Protein AF-A0A368FQ08-F1 (afdb_monomer_lite)

Foldseek 3Di:
DCVPPVVVVVVVVVVLCVVVVDQQLVSCCVVPVVCSVVSVVVVVVVVVVVVVVVLVVLVVVVQVVQVVDPDRQLQDQPDQQHAPLEDHFDDDPVDPDRDDDPDPDPQHDYSNRSCVQCVNQVQDDRPDNGPDRPDDPVDSDDDDVVSVPD

Radius of gyration: 23.98 Å; chains: 1; bounding box: 59×34×60 Å

Sequence (150 aa):
MVLLAGIPLFYMELSLGQYYRKGAITTWGRVCPLFKGIGYCVIMIAFYTDFFYNVVIAWGLHYLYASFTINLPWASCNNSYNSPACYEPHWSDGSSTCRPPTVDDSSRISAAEEYFYKGFLGLHAPGDTTSHVIRGLDDLGGMNWHIAVS

pLDDT: mean 80.68, std 10.74, range [48.06, 96.06]

Structure (mmCIF, N/CA/C/O backbone):
data_AF-A0A368FQ08-F1
#
_entry.id   AF-A0A368FQ08-F1
#
loop_
_atom_site.group_PDB
_atom_site.id
_atom_site.type_symbol
_atom_site.label_atom_id
_atom_site.label_alt_id
_atom_site.label_comp_id
_atom_site.label_asym_id
_atom_site.label_entity_id
_atom_site.label_seq_id
_atom_site.pdbx_PDB_ins_code
_atom_site.Cartn_x
_atom_site.Cartn_y
_atom_site.Cartn_z
_atom_site.occupancy
_atom_site.B_iso_or_equiv
_atom_site.auth_seq_id
_atom_site.auth_comp_id
_atom_site.auth_asym_id
_atom_site.auth_atom_id
_atom_site.pdbx_PDB_model_num
ATOM 1 N N . MET A 1 1 ? -2.405 17.602 19.262 1.00 85.19 1 MET A N 1
ATOM 2 C CA . MET A 1 1 ? -3.496 16.602 19.160 1.00 85.19 1 MET A CA 1
ATOM 3 C C . MET A 1 1 ? -3.129 15.252 19.761 1.00 85.19 1 MET A C 1
ATOM 5 O O . MET A 1 1 ? -3.943 14.710 20.492 1.00 85.19 1 MET A O 1
ATOM 9 N N . VAL A 1 2 ? -1.911 14.735 19.551 1.00 94.38 2 VAL A N 1
ATOM 10 C CA . VAL A 1 2 ? -1.478 13.451 20.145 1.00 94.38 2 VAL A CA 1
ATOM 11 C C . VAL A 1 2 ? -1.608 13.431 21.674 1.00 94.38 2 VAL A C 1
ATOM 13 O O . VAL A 1 2 ? -2.272 12.552 22.203 1.00 94.38 2 VAL A O 1
ATOM 16 N N . LEU A 1 3 ? -1.062 14.429 22.380 1.00 95.12 3 LEU A N 1
ATOM 17 C CA . LEU A 1 3 ? -1.109 14.460 23.851 1.00 95.12 3 LEU A CA 1
ATOM 18 C C . LEU A 1 3 ? -2.527 14.640 24.419 1.00 95.12 3 LEU A C 1
ATOM 20 O O . LEU A 1 3 ? -2.850 14.067 25.449 1.00 95.12 3 LEU A O 1
ATOM 24 N N . LEU A 1 4 ? -3.363 15.438 23.750 1.00 92.88 4 LEU A N 1
ATOM 25 C CA . LEU A 1 4 ? -4.683 15.834 24.257 1.00 92.88 4 LEU A CA 1
ATOM 26 C C . LEU A 1 4 ? -5.811 14.871 23.859 1.00 92.88 4 LEU A C 1
ATOM 28 O O . LEU A 1 4 ? -6.815 14.811 24.555 1.00 92.88 4 LEU A O 1
ATOM 32 N N . ALA A 1 5 ? -5.663 14.135 22.755 1.00 94.06 5 ALA A N 1
ATOM 33 C CA . ALA A 1 5 ? -6.699 13.238 22.237 1.00 94.06 5 ALA A CA 1
ATOM 34 C C . ALA A 1 5 ? -6.172 11.821 21.979 1.00 94.06 5 ALA A C 1
ATOM 36 O O . ALA A 1 5 ? -6.790 10.857 22.413 1.00 94.06 5 ALA A O 1
ATOM 37 N N . GLY A 1 6 ? -5.008 11.683 21.338 1.00 95.38 6 GLY A N 1
ATOM 38 C CA . GLY A 1 6 ? -4.441 10.372 21.002 1.00 95.38 6 GLY A CA 1
ATOM 39 C C . GLY A 1 6 ? -4.109 9.523 22.232 1.00 95.38 6 GLY A C 1
ATOM 40 O O . GLY A 1 6 ? -4.584 8.397 22.346 1.00 95.38 6 GLY A O 1
ATOM 41 N N . ILE A 1 7 ? -3.341 10.077 23.177 1.00 96.06 7 ILE A N 1
ATOM 42 C CA . ILE A 1 7 ? -2.938 9.364 24.400 1.00 96.06 7 ILE A CA 1
ATOM 43 C C . ILE A 1 7 ? -4.156 8.992 25.262 1.00 96.06 7 ILE A C 1
ATOM 45 O O . ILE A 1 7 ? -4.267 7.818 25.621 1.00 96.06 7 ILE A O 1
ATOM 49 N N . PRO A 1 8 ? -5.096 9.913 25.571 1.00 95.44 8 PRO A N 1
ATOM 50 C CA . PRO A 1 8 ? -6.282 9.559 26.347 1.00 95.44 8 PRO A CA 1
ATOM 51 C C . PRO A 1 8 ? -7.160 8.491 25.684 1.00 95.44 8 PRO A C 1
ATOM 53 O O . PRO A 1 8 ? -7.616 7.582 26.374 1.00 95.44 8 PRO A O 1
ATOM 56 N N . LEU A 1 9 ? -7.376 8.557 24.362 1.00 91.94 9 LEU A N 1
ATOM 57 C CA . LEU A 1 9 ? -8.192 7.573 23.638 1.00 91.94 9 LEU A CA 1
ATOM 58 C C . LEU A 1 9 ? -7.547 6.185 23.634 1.00 91.94 9 LEU A C 1
ATOM 60 O O . LEU A 1 9 ? -8.216 5.201 23.943 1.00 91.94 9 LEU A O 1
ATOM 64 N N . PHE A 1 10 ? -6.243 6.112 23.361 1.00 93.44 10 PHE A N 1
ATOM 65 C CA . PHE A 1 10 ? -5.505 4.851 23.401 1.00 93.44 10 PHE A CA 1
ATOM 66 C C . PHE A 1 10 ? -5.502 4.243 24.811 1.00 93.44 10 PHE A C 1
ATOM 68 O O . PHE A 1 10 ? -5.725 3.045 24.984 1.00 93.44 10 PHE A O 1
ATOM 75 N N . TYR A 1 11 ? -5.327 5.073 25.844 1.00 94.50 11 TYR A N 1
ATOM 76 C CA . TYR A 1 11 ? -5.393 4.623 27.234 1.00 94.50 11 TYR A CA 1
ATOM 77 C C . TYR A 1 11 ? -6.792 4.121 27.630 1.00 94.50 11 TYR A C 1
ATOM 79 O O . TYR A 1 11 ? -6.919 3.092 28.301 1.00 94.50 11 TYR A O 1
ATOM 87 N N . MET A 1 12 ? -7.854 4.807 27.197 1.00 91.75 12 MET A N 1
ATOM 88 C CA . MET A 1 12 ? -9.236 4.367 27.413 1.00 91.75 12 MET A CA 1
ATOM 89 C C . MET A 1 12 ? -9.483 2.990 26.779 1.00 91.75 12 MET A C 1
ATOM 91 O O . MET A 1 12 ? -10.049 2.110 27.423 1.00 91.75 12 MET A O 1
ATOM 95 N N . GLU A 1 13 ? -9.028 2.771 25.547 1.00 89.69 13 GLU A N 1
ATOM 96 C CA . GLU A 1 13 ? -9.200 1.490 24.857 1.00 89.69 13 GLU A CA 1
ATOM 97 C C . GLU A 1 13 ? -8.439 0.351 25.552 1.00 89.69 13 GLU A C 1
ATOM 99 O O . GLU A 1 13 ? -9.017 -0.707 25.824 1.00 89.69 13 GLU A O 1
ATOM 104 N N . LEU A 1 14 ? -7.175 0.583 25.922 1.00 91.56 14 LEU A N 1
ATOM 105 C CA . LEU A 1 14 ? -6.366 -0.403 26.639 1.00 91.56 14 LEU A CA 1
ATOM 106 C C . LEU A 1 14 ? -6.956 -0.758 28.010 1.00 91.56 14 LEU A C 1
ATOM 108 O O . LEU A 1 14 ? -7.056 -1.940 28.348 1.00 91.56 14 LEU A O 1
ATOM 112 N N . SER A 1 15 ? -7.368 0.243 28.794 1.00 92.19 15 SER A N 1
ATOM 113 C CA . SER A 1 15 ? -7.956 0.018 30.122 1.00 92.19 15 SER A CA 1
ATOM 114 C C . SER A 1 15 ? -9.279 -0.755 30.042 1.00 92.19 15 SER A C 1
ATOM 116 O O . SER A 1 15 ? -9.480 -1.705 30.805 1.00 92.19 15 SER A O 1
ATOM 118 N N . LEU A 1 16 ? -10.147 -0.438 29.072 1.00 88.56 16 LEU A N 1
ATOM 119 C CA . LEU A 1 16 ? -11.375 -1.197 28.804 1.00 88.56 16 LEU A CA 1
ATOM 120 C C . LEU A 1 16 ? -11.078 -2.637 28.360 1.00 88.56 16 LEU A C 1
ATOM 122 O O . LEU A 1 16 ? -11.726 -3.573 28.843 1.00 88.56 16 LEU A O 1
ATOM 126 N N . GLY A 1 17 ? -10.088 -2.833 27.486 1.00 88.50 17 GLY A N 1
ATOM 127 C CA . GLY A 1 17 ? -9.648 -4.156 27.042 1.00 88.50 17 GLY A CA 1
ATOM 128 C C . GLY A 1 17 ? -9.150 -5.026 28.200 1.00 88.50 17 GLY A C 1
ATOM 129 O O . GLY A 1 17 ? -9.564 -6.182 28.333 1.00 88.50 17 GLY A O 1
ATOM 130 N N . GLN A 1 18 ? -8.326 -4.461 29.086 1.00 90.19 18 GLN A N 1
ATOM 131 C CA . GLN A 1 18 ? -7.792 -5.162 30.258 1.00 90.19 18 GLN A CA 1
ATOM 132 C C . GLN A 1 18 ? -8.857 -5.477 31.318 1.00 90.19 18 GLN A C 1
ATOM 134 O O . GLN A 1 18 ? -8.807 -6.555 31.920 1.00 90.19 18 GLN A O 1
ATOM 139 N N . TYR A 1 19 ? -9.820 -4.574 31.538 1.00 88.88 19 TYR A N 1
ATOM 140 C CA . TYR A 1 19 ? -10.891 -4.759 32.522 1.00 88.88 19 TYR A CA 1
ATOM 141 C C . TYR A 1 19 ? -11.916 -5.805 32.070 1.00 88.88 19 TYR A C 1
ATOM 143 O O . TYR A 1 19 ? -12.220 -6.745 32.806 1.00 88.88 19 TYR A O 1
ATOM 151 N N . TYR A 1 20 ? -12.433 -5.681 30.843 1.00 86.25 20 TYR A N 1
ATOM 152 C CA . TYR A 1 20 ? -13.491 -6.569 30.359 1.00 86.25 20 TYR A CA 1
ATOM 153 C C . TYR A 1 20 ? -12.964 -7.897 29.807 1.00 86.25 20 TYR A C 1
ATOM 155 O O . TYR A 1 20 ? -13.714 -8.874 29.848 1.00 86.25 20 TYR A O 1
ATOM 163 N N . ARG A 1 21 ? -11.708 -7.965 29.326 1.00 85.69 21 ARG A N 1
ATOM 164 C CA . ARG A 1 21 ? -11.058 -9.167 28.744 1.00 85.69 21 ARG A CA 1
ATOM 165 C C . ARG A 1 21 ? -11.918 -9.877 27.694 1.00 85.69 21 ARG A C 1
ATOM 167 O O . ARG A 1 21 ? -12.001 -11.106 27.634 1.00 85.69 21 ARG A O 1
ATOM 174 N N . LYS A 1 22 ? -12.640 -9.087 26.909 1.00 82.38 22 LYS A N 1
ATOM 175 C CA . LYS A 1 22 ? -13.628 -9.532 25.929 1.00 82.38 22 LYS A CA 1
ATOM 176 C C . LYS A 1 22 ? -13.452 -8.725 24.643 1.00 82.38 22 LYS A C 1
ATOM 178 O O . LYS A 1 22 ? -12.894 -7.631 24.665 1.00 82.38 22 LYS A O 1
ATOM 183 N N . GLY A 1 23 ? -13.921 -9.276 23.524 1.00 79.94 23 GLY A N 1
ATOM 184 C CA . GLY A 1 23 ? -13.862 -8.603 22.225 1.00 79.94 23 GLY A CA 1
ATOM 185 C C . GLY A 1 23 ? -14.751 -7.357 22.174 1.00 79.94 23 GLY A C 1
ATOM 186 O O . GLY A 1 23 ? -15.678 -7.216 22.979 1.00 79.94 23 GLY A O 1
ATOM 187 N N . ALA A 1 24 ? -14.503 -6.478 21.198 1.00 75.75 24 ALA A N 1
ATOM 188 C CA . ALA A 1 24 ? -15.151 -5.169 21.084 1.00 75.75 24 ALA A CA 1
ATOM 189 C C . ALA A 1 24 ? -16.690 -5.231 21.184 1.00 75.75 24 ALA A C 1
ATOM 191 O O . ALA A 1 24 ? -17.273 -4.497 21.979 1.00 75.75 24 ALA A O 1
ATOM 192 N N . ILE A 1 25 ? -17.359 -6.159 20.479 1.00 79.56 25 ILE A N 1
ATOM 193 C CA . ILE A 1 25 ? -18.832 -6.304 20.536 1.00 79.56 25 ILE A CA 1
ATOM 194 C C . ILE A 1 25 ? -19.321 -6.569 21.968 1.00 79.56 25 ILE A C 1
ATOM 196 O O . ILE A 1 25 ? -20.267 -5.947 22.454 1.00 79.56 25 ILE A O 1
ATOM 200 N N . THR A 1 26 ? -18.691 -7.524 22.646 1.00 79.81 26 THR A N 1
ATOM 201 C CA . THR A 1 26 ? -19.087 -7.967 23.987 1.00 79.81 26 THR A CA 1
ATOM 202 C C . THR A 1 26 ? -18.747 -6.951 25.074 1.00 79.81 26 THR A C 1
ATOM 204 O O . THR A 1 26 ? -19.468 -6.867 26.066 1.00 79.81 26 THR A O 1
ATOM 207 N N . THR A 1 27 ? -17.688 -6.162 24.879 1.00 81.25 27 THR A N 1
ATOM 208 C CA . THR A 1 27 ? -17.284 -5.087 25.791 1.00 81.25 27 THR A CA 1
ATOM 209 C C . THR A 1 27 ? -18.276 -3.928 25.731 1.00 81.25 27 THR A C 1
ATOM 211 O O . THR A 1 27 ? -18.832 -3.552 26.762 1.00 81.25 27 THR A O 1
ATOM 214 N N . TRP A 1 28 ? -18.616 -3.443 24.530 1.00 80.12 28 TRP A N 1
ATOM 215 C CA . TRP A 1 28 ? -19.622 -2.386 24.362 1.00 80.12 28 TRP A CA 1
ATOM 216 C C . TRP A 1 28 ? -21.009 -2.814 24.845 1.00 80.12 28 TRP A C 1
ATOM 218 O O . TRP A 1 28 ? -21.689 -2.032 25.502 1.00 80.12 28 TRP A O 1
ATOM 228 N N . GLY A 1 29 ? -21.395 -4.076 24.624 1.00 78.31 29 GLY A N 1
ATOM 229 C CA . GLY A 1 29 ? -22.653 -4.620 25.140 1.00 78.31 29 GLY A CA 1
ATOM 230 C C . GLY A 1 29 ? -22.760 -4.659 26.673 1.00 78.31 29 GLY A C 1
ATOM 231 O O . GLY A 1 29 ? -23.875 -4.607 27.185 1.00 78.31 29 GLY A O 1
ATOM 232 N N . ARG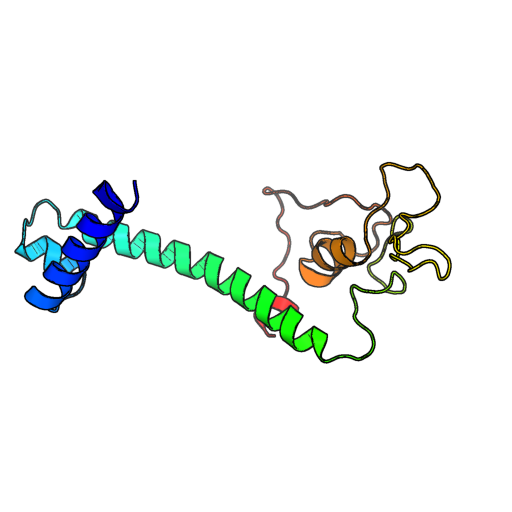 A 1 30 ? -21.634 -4.733 27.404 1.00 78.50 30 ARG A N 1
ATOM 233 C CA . ARG A 1 30 ? -21.605 -4.673 28.880 1.00 78.50 30 ARG A CA 1
ATOM 234 C C . ARG A 1 30 ? -21.528 -3.257 29.437 1.00 78.50 30 ARG A C 1
ATOM 236 O O . ARG A 1 30 ? -22.043 -3.033 30.524 1.00 78.50 30 ARG A O 1
ATOM 243 N N . VAL A 1 31 ? -20.887 -2.335 28.720 1.00 80.75 31 VAL A N 1
ATOM 244 C CA . VAL A 1 31 ? -20.816 -0.922 29.117 1.00 80.75 31 VAL A CA 1
ATOM 245 C C . VAL A 1 31 ? -22.177 -0.260 28.904 1.00 80.75 31 VAL A C 1
ATOM 247 O O . VAL A 1 31 ? -22.782 0.219 29.855 1.00 80.75 31 VAL A O 1
ATOM 250 N N . CYS A 1 32 ? -22.684 -0.291 27.667 1.00 80.06 32 CYS A N 1
ATOM 251 C CA . CYS A 1 32 ? -23.972 0.280 27.285 1.00 80.06 32 CYS A CA 1
ATOM 252 C C . CYS A 1 32 ? -24.566 -0.527 26.116 1.00 80.06 32 CYS A C 1
ATOM 254 O O . CYS A 1 32 ? -24.053 -0.432 24.997 1.00 80.06 32 CYS A O 1
ATOM 256 N N . PRO A 1 33 ? -25.683 -1.255 26.299 1.00 77.94 33 PRO A N 1
ATOM 257 C CA . PRO A 1 33 ? -26.259 -2.097 25.246 1.00 77.94 33 PRO A CA 1
ATOM 258 C C . PRO A 1 33 ? -26.670 -1.313 23.986 1.00 77.94 33 PRO A C 1
ATOM 260 O O . PRO A 1 33 ? -26.677 -1.882 22.897 1.00 77.94 33 PRO A O 1
ATOM 263 N N . LEU A 1 34 ? -26.931 -0.004 24.108 1.00 78.62 34 LEU A N 1
ATOM 264 C CA . LEU A 1 34 ? -27.218 0.894 22.984 1.00 78.62 34 LEU A CA 1
ATOM 265 C C . LEU A 1 34 ? -26.026 1.041 22.015 1.00 78.62 34 LEU A C 1
ATOM 267 O O . LEU A 1 34 ? -26.222 1.152 20.809 1.00 78.62 34 LEU A O 1
ATOM 271 N N . PHE A 1 35 ? -24.786 0.975 22.514 1.00 80.50 35 PHE A N 1
ATOM 272 C CA . PHE A 1 35 ? -23.565 1.126 21.710 1.00 80.50 35 PHE A CA 1
ATOM 273 C C . PHE A 1 35 ? -23.033 -0.191 21.141 1.00 80.50 35 PHE A C 1
ATOM 275 O O . PHE A 1 35 ? -21.951 -0.230 20.555 1.00 80.50 35 PHE A O 1
ATOM 282 N N . LYS A 1 36 ? -23.806 -1.279 21.234 1.00 79.31 36 LYS A N 1
ATOM 283 C CA . LYS A 1 36 ? -23.434 -2.575 20.653 1.00 79.31 36 LYS A CA 1
ATOM 284 C C . LYS A 1 36 ? -23.150 -2.488 19.143 1.00 79.31 36 LYS A C 1
ATOM 286 O O . LYS A 1 36 ? -22.294 -3.219 18.652 1.00 79.31 36 LYS A O 1
ATOM 291 N N . GLY A 1 37 ? -23.803 -1.561 18.432 1.00 86.12 37 GLY A N 1
ATOM 292 C CA . GLY A 1 37 ? -23.553 -1.278 17.012 1.00 86.12 37 GLY A CA 1
ATOM 293 C C . GLY A 1 37 ? -22.116 -0.840 16.702 1.00 86.12 37 GLY A C 1
ATOM 294 O O . GLY A 1 37 ? -21.572 -1.247 15.681 1.00 86.12 37 GLY A O 1
ATOM 295 N N . ILE A 1 38 ? -21.456 -0.115 17.615 1.00 88.00 38 ILE A N 1
ATOM 296 C CA . ILE A 1 38 ? -20.067 0.345 17.435 1.00 88.00 38 ILE A CA 1
ATOM 297 C C . ILE A 1 38 ? -19.123 -0.852 17.283 1.00 88.00 38 ILE A C 1
ATOM 299 O O . ILE A 1 38 ? -18.259 -0.852 16.411 1.00 88.00 38 ILE A O 1
ATOM 303 N N . GLY A 1 39 ? -19.330 -1.910 18.072 1.00 85.50 39 GLY A N 1
ATOM 304 C CA . GLY A 1 39 ? -18.524 -3.127 17.978 1.00 85.50 39 GLY A CA 1
ATOM 305 C C . GLY A 1 39 ? -18.621 -3.819 16.615 1.00 85.50 39 GLY A C 1
ATOM 306 O O . GLY A 1 39 ? -17.619 -4.338 16.131 1.00 85.50 39 GLY A O 1
ATOM 307 N N . TYR A 1 40 ? -19.794 -3.794 15.973 1.00 88.69 40 TYR A N 1
ATOM 308 C CA . TYR A 1 40 ? -19.961 -4.327 14.617 1.00 88.69 40 TYR A CA 1
ATOM 309 C C . TYR A 1 40 ? -19.286 -3.439 13.571 1.00 88.69 40 TYR A C 1
ATOM 311 O O . TYR A 1 40 ? -18.608 -3.960 12.689 1.00 88.69 40 TYR A O 1
ATOM 319 N N . CYS A 1 41 ? -19.406 -2.113 13.693 1.00 91.00 41 CYS A N 1
ATOM 320 C CA . CYS A 1 41 ? -18.719 -1.178 12.800 1.00 91.00 41 CYS A CA 1
ATOM 321 C C . CYS A 1 41 ? -17.197 -1.360 12.850 1.00 91.00 41 CYS A C 1
ATOM 323 O O . CYS A 1 41 ? -16.562 -1.399 11.803 1.00 91.00 41 CYS A O 1
ATOM 325 N N . VAL A 1 42 ? -16.617 -1.537 14.043 1.00 90.12 42 VAL A N 1
ATOM 326 C CA . VAL A 1 42 ? -15.172 -1.783 14.206 1.00 90.12 42 VAL A CA 1
ATOM 327 C C . VAL A 1 42 ? -14.737 -3.055 13.477 1.00 90.12 42 VAL A C 1
ATOM 329 O O . VAL A 1 42 ? -13.711 -3.045 12.806 1.00 90.12 42 VAL A O 1
ATOM 332 N N . ILE A 1 43 ? -15.525 -4.132 13.549 1.00 90.62 43 ILE A N 1
ATOM 333 C CA . ILE A 1 43 ? -15.212 -5.383 12.839 1.00 90.62 43 ILE A CA 1
ATOM 334 C C . ILE A 1 43 ? -15.334 -5.210 11.326 1.00 90.62 43 ILE A C 1
ATOM 336 O O . ILE A 1 43 ? -14.469 -5.684 10.599 1.00 90.62 43 ILE A O 1
ATOM 340 N N . MET A 1 44 ? -16.367 -4.512 10.849 1.00 93.88 44 MET A N 1
ATOM 341 C CA . MET A 1 44 ? -16.521 -4.220 9.421 1.00 93.88 44 MET A CA 1
ATOM 342 C C . MET A 1 44 ? -15.349 -3.390 8.891 1.00 93.88 44 MET A C 1
ATOM 344 O O . MET A 1 44 ? -14.805 -3.706 7.838 1.00 93.88 44 MET A O 1
ATOM 348 N N . ILE A 1 45 ? -14.929 -2.357 9.627 1.00 94.81 45 ILE A N 1
ATOM 349 C CA . ILE A 1 45 ? -13.769 -1.538 9.257 1.00 94.81 45 ILE A CA 1
ATOM 350 C C . ILE A 1 45 ? -12.504 -2.397 9.252 1.00 94.81 45 ILE A C 1
ATOM 352 O O . ILE A 1 45 ? -11.783 -2.371 8.264 1.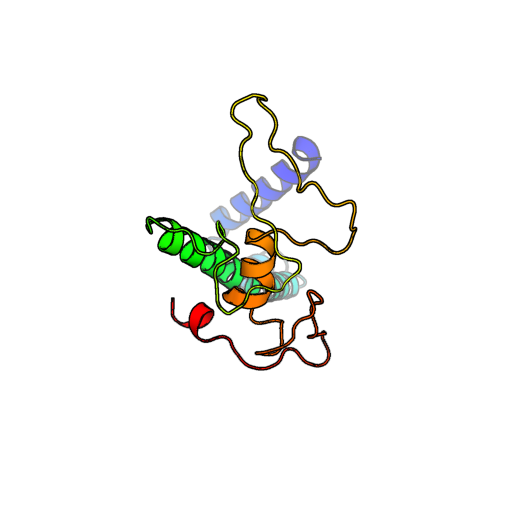00 94.81 45 ILE A O 1
ATOM 356 N N . ALA A 1 46 ? -12.271 -3.203 10.292 1.00 93.19 46 ALA A N 1
ATOM 357 C CA . ALA A 1 46 ? -11.114 -4.095 10.358 1.00 93.19 46 ALA A CA 1
ATOM 358 C C . ALA A 1 46 ? -11.078 -5.089 9.185 1.00 93.19 46 ALA A C 1
ATOM 360 O O . ALA A 1 46 ? -10.019 -5.309 8.612 1.00 93.19 46 ALA A O 1
ATOM 361 N N . PHE A 1 47 ? -12.231 -5.631 8.790 1.00 94.12 47 PHE A N 1
ATOM 362 C CA . PHE A 1 47 ? -12.367 -6.504 7.626 1.00 94.12 47 PHE A CA 1
ATOM 363 C C . PHE A 1 47 ? -11.979 -5.787 6.326 1.00 94.12 47 PHE A C 1
ATOM 365 O O . PHE A 1 47 ? -11.157 -6.300 5.576 1.00 94.12 47 PHE A O 1
ATOM 372 N N . TYR A 1 48 ? -12.489 -4.573 6.080 1.00 94.56 48 TYR A N 1
ATOM 373 C CA . TYR A 1 48 ? -12.079 -3.781 4.912 1.00 94.56 48 TYR A CA 1
ATOM 374 C C . TYR A 1 48 ? -10.593 -3.417 4.940 1.00 94.56 48 TYR A C 1
ATOM 376 O O . TYR A 1 48 ? -9.931 -3.492 3.906 1.00 94.56 48 TYR A O 1
ATOM 384 N N . THR A 1 49 ? -10.068 -3.050 6.112 1.00 95.75 49 THR A N 1
ATOM 385 C CA . THR A 1 49 ? -8.647 -2.762 6.315 1.00 95.75 49 THR A CA 1
ATOM 386 C C . THR A 1 49 ? -7.780 -3.959 5.955 1.00 95.75 49 THR A C 1
ATOM 388 O O . THR A 1 49 ? -6.806 -3.792 5.227 1.00 95.75 49 THR A O 1
ATOM 391 N N . ASP A 1 50 ? -8.162 -5.156 6.393 1.00 93.38 50 ASP A N 1
ATOM 392 C CA . ASP A 1 50 ? -7.422 -6.387 6.129 1.00 93.38 50 ASP A CA 1
ATOM 393 C C . ASP A 1 50 ? -7.305 -6.683 4.622 1.00 93.38 50 ASP A C 1
ATOM 395 O O . ASP A 1 50 ? -6.209 -6.977 4.145 1.00 93.38 50 ASP A O 1
ATOM 399 N N . PHE A 1 51 ? -8.370 -6.505 3.828 1.00 90.69 51 PHE A N 1
ATOM 400 C CA . PHE A 1 51 ? -8.284 -6.744 2.377 1.00 90.69 51 PHE A CA 1
ATOM 401 C C . PHE A 1 51 ? -7.247 -5.874 1.679 1.00 90.69 51 PHE A C 1
ATOM 403 O O . PHE A 1 51 ? -6.419 -6.398 0.937 1.00 90.69 51 PHE A O 1
ATOM 410 N N . PHE A 1 52 ? -7.284 -4.553 1.878 1.00 89.44 52 PHE A N 1
ATOM 411 C CA . PHE A 1 52 ? -6.375 -3.681 1.135 1.00 89.44 52 PHE A CA 1
ATOM 412 C C . PHE A 1 52 ? -4.955 -3.701 1.713 1.00 89.44 52 PHE A C 1
ATOM 414 O O . PHE A 1 52 ? -3.995 -3.605 0.950 1.00 89.44 52 PHE A O 1
ATOM 421 N N . TYR A 1 53 ? -4.789 -3.859 3.034 1.00 94.00 53 TYR A N 1
ATOM 422 C CA . TYR A 1 53 ? -3.452 -3.912 3.634 1.00 94.00 53 TYR A CA 1
ATOM 423 C C . TYR A 1 53 ? -2.689 -5.171 3.232 1.00 94.00 53 TYR A C 1
ATOM 425 O O . TYR A 1 53 ? -1.507 -5.064 2.908 1.00 94.00 53 TYR A O 1
ATOM 433 N N . ASN A 1 54 ? -3.336 -6.342 3.203 1.00 91.00 54 ASN A N 1
ATOM 434 C CA . ASN A 1 54 ? -2.661 -7.573 2.782 1.00 91.00 54 ASN A CA 1
ATOM 435 C C . ASN A 1 54 ? -2.166 -7.486 1.331 1.00 91.00 54 ASN A C 1
ATOM 437 O O . ASN A 1 54 ? -1.067 -7.950 1.038 1.00 91.00 54 ASN A O 1
ATOM 441 N N . VAL A 1 55 ? -2.913 -6.817 0.445 1.00 89.44 55 VAL A N 1
ATOM 442 C CA . VAL A 1 55 ? -2.481 -6.563 -0.940 1.00 89.44 55 VAL A CA 1
ATOM 443 C C . VAL A 1 55 ? -1.202 -5.718 -0.977 1.00 89.44 55 VAL A C 1
ATOM 445 O O . VAL A 1 55 ? -0.249 -6.080 -1.662 1.00 89.44 55 VAL A O 1
ATOM 448 N N . VAL A 1 56 ? -1.129 -4.635 -0.196 1.00 90.88 56 VAL A N 1
ATOM 449 C CA . VAL 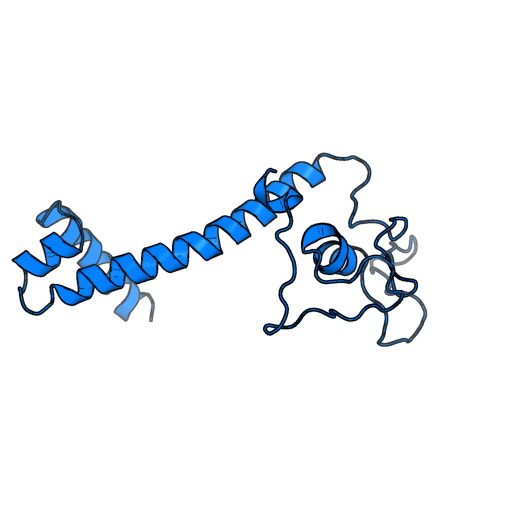A 1 56 ? 0.073 -3.780 -0.137 1.00 90.88 56 VAL A CA 1
ATOM 450 C C . VAL A 1 56 ? 1.272 -4.527 0.459 1.00 90.88 56 VAL A C 1
ATOM 452 O O . VAL A 1 56 ? 2.399 -4.368 -0.013 1.00 90.88 56 VAL A O 1
ATOM 455 N N . ILE A 1 57 ? 1.049 -5.369 1.473 1.00 91.50 57 ILE A N 1
ATOM 456 C CA . ILE A 1 57 ? 2.105 -6.210 2.054 1.00 91.50 57 ILE A CA 1
ATOM 457 C C . ILE A 1 57 ? 2.624 -7.215 1.017 1.00 91.50 57 ILE A C 1
ATOM 459 O O . ILE A 1 57 ? 3.839 -7.368 0.890 1.00 91.50 57 ILE A O 1
ATOM 463 N N . ALA A 1 58 ? 1.737 -7.847 0.244 1.00 89.25 58 ALA A N 1
ATOM 464 C CA . ALA A 1 58 ? 2.119 -8.756 -0.837 1.00 89.25 58 ALA A CA 1
ATOM 465 C C . ALA A 1 58 ? 2.987 -8.050 -1.892 1.00 89.25 58 ALA A C 1
ATOM 467 O O . ALA A 1 58 ? 4.004 -8.597 -2.316 1.00 89.25 58 ALA A O 1
ATOM 468 N N . TRP A 1 59 ? 2.664 -6.798 -2.244 1.00 89.31 59 TRP A N 1
ATOM 469 C CA . TRP A 1 59 ? 3.525 -5.989 -3.113 1.00 89.31 59 TRP A CA 1
ATOM 470 C C . TRP A 1 59 ? 4.923 -5.837 -2.507 1.00 89.31 59 TRP A C 1
ATOM 472 O O . TRP A 1 59 ? 5.916 -6.146 -3.162 1.00 89.31 59 TRP A O 1
ATOM 482 N N . GLY A 1 60 ? 5.012 -5.443 -1.235 1.00 91.31 60 GLY A N 1
ATOM 483 C CA . GLY A 1 60 ? 6.291 -5.316 -0.533 1.00 91.31 60 GLY A CA 1
ATOM 484 C C . GLY A 1 60 ? 7.115 -6.610 -0.524 1.00 91.31 60 GLY A C 1
ATOM 485 O O . GLY A 1 60 ? 8.312 -6.568 -0.809 1.00 91.31 60 GLY A O 1
ATOM 486 N N . LEU A 1 61 ? 6.487 -7.759 -0.254 1.00 89.44 61 LEU A N 1
ATOM 487 C CA . LEU A 1 61 ? 7.151 -9.070 -0.259 1.00 89.44 61 LEU A CA 1
ATOM 488 C C . LEU A 1 61 ? 7.653 -9.466 -1.652 1.00 89.44 61 LEU A C 1
ATOM 490 O O . LEU A 1 61 ? 8.779 -9.948 -1.775 1.00 89.44 61 LEU A O 1
ATOM 494 N N . HIS A 1 62 ? 6.872 -9.204 -2.699 1.00 88.25 62 HIS A N 1
ATOM 495 C CA . HIS A 1 62 ? 7.286 -9.462 -4.075 1.00 88.25 62 HIS A CA 1
ATOM 496 C C . HIS A 1 62 ? 8.522 -8.632 -4.463 1.00 88.25 62 HIS A C 1
ATOM 498 O O . HIS A 1 62 ? 9.503 -9.172 -4.979 1.00 88.25 62 HIS A O 1
ATOM 504 N N . TYR A 1 63 ? 8.522 -7.327 -4.163 1.00 88.38 63 TYR A N 1
ATOM 505 C CA . TYR A 1 63 ? 9.686 -6.465 -4.406 1.00 88.38 63 TYR A CA 1
ATOM 506 C C . TYR A 1 63 ? 10.898 -6.875 -3.561 1.00 88.38 63 TYR A C 1
ATOM 508 O O . TYR A 1 63 ? 12.029 -6.824 -4.050 1.00 88.38 63 TYR A O 1
ATOM 516 N N . LEU A 1 64 ? 10.680 -7.325 -2.322 1.00 90.44 64 LEU A N 1
ATOM 517 C CA . LEU A 1 64 ? 11.743 -7.855 -1.471 1.00 90.44 64 LEU A CA 1
ATOM 518 C C . LEU A 1 64 ? 12.383 -9.099 -2.098 1.00 90.44 64 LEU A C 1
ATOM 520 O O . LEU A 1 64 ? 13.605 -9.156 -2.220 1.00 90.44 64 LEU A O 1
ATOM 524 N N . TYR A 1 65 ? 11.575 -10.065 -2.541 1.00 88.62 65 TYR A N 1
ATOM 525 C CA . TYR A 1 65 ? 12.070 -11.278 -3.191 1.00 88.62 65 TYR A CA 1
ATOM 526 C C . TYR A 1 65 ? 12.814 -10.965 -4.498 1.00 88.62 65 TYR A C 1
ATOM 528 O O . TYR A 1 65 ? 13.938 -11.427 -4.704 1.00 88.62 65 TYR A O 1
ATOM 536 N N . ALA A 1 66 ? 12.234 -10.117 -5.349 1.00 87.38 66 ALA A N 1
ATOM 537 C CA . ALA A 1 66 ? 12.839 -9.706 -6.614 1.00 87.38 66 ALA A CA 1
ATOM 538 C C . ALA A 1 66 ? 14.162 -8.933 -6.431 1.00 87.38 66 ALA A C 1
ATOM 540 O O . ALA A 1 66 ? 15.017 -8.959 -7.317 1.00 87.38 66 ALA A O 1
ATOM 541 N N . SER A 1 67 ? 14.375 -8.301 -5.272 1.00 91.31 67 SER A N 1
ATOM 542 C CA . SER A 1 67 ? 15.617 -7.580 -4.958 1.00 91.31 67 SER A CA 1
ATOM 543 C C . SER A 1 67 ? 16.819 -8.498 -4.703 1.00 91.31 67 SER A C 1
ATOM 545 O O . SER A 1 67 ? 17.952 -8.027 -4.740 1.00 91.31 67 SER A O 1
ATOM 547 N N . PHE A 1 68 ? 16.618 -9.803 -4.484 1.00 90.94 68 PHE A N 1
ATOM 548 C CA . PHE A 1 68 ? 17.725 -10.765 -4.369 1.00 90.94 68 PHE A CA 1
ATOM 549 C C . PHE A 1 68 ? 18.327 -11.179 -5.723 1.00 90.94 68 PHE A C 1
ATOM 551 O O . PHE A 1 68 ? 19.227 -12.019 -5.773 1.00 90.94 68 PHE A O 1
ATOM 558 N N . THR A 1 69 ? 17.850 -10.604 -6.829 1.00 88.00 69 THR A N 1
ATOM 559 C CA . THR A 1 69 ? 18.403 -10.830 -8.169 1.00 88.00 69 THR A CA 1
ATOM 560 C C . THR A 1 69 ? 19.521 -9.834 -8.487 1.00 88.00 69 THR A C 1
ATOM 562 O O . THR A 1 69 ? 19.527 -8.709 -8.000 1.00 88.00 69 THR A O 1
ATOM 565 N N . ILE A 1 70 ? 20.496 -10.246 -9.308 1.00 83.81 70 ILE A N 1
ATOM 566 C CA . ILE A 1 70 ? 21.614 -9.376 -9.729 1.00 83.81 70 ILE A CA 1
ATOM 567 C C . ILE A 1 70 ? 21.129 -8.290 -10.699 1.00 83.81 70 ILE A C 1
ATOM 569 O O . ILE A 1 70 ? 21.539 -7.138 -10.603 1.00 83.81 70 ILE A O 1
ATOM 573 N N . ASN A 1 71 ? 20.255 -8.664 -11.636 1.00 83.88 71 ASN A N 1
ATOM 574 C CA . ASN A 1 71 ? 19.675 -7.751 -12.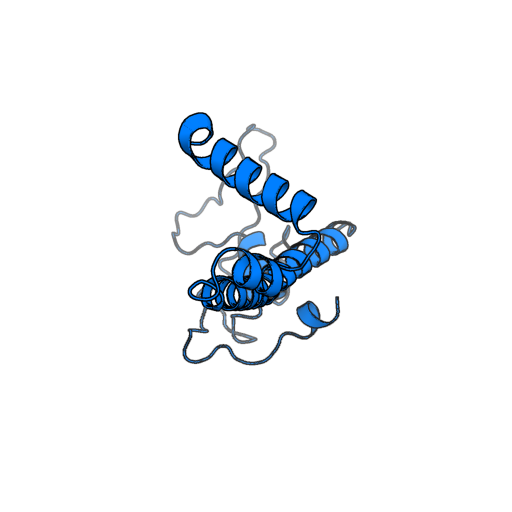615 1.00 83.88 71 ASN A CA 1
ATOM 575 C C . ASN A 1 71 ? 18.246 -7.414 -12.191 1.00 83.88 71 ASN A C 1
ATOM 577 O O . ASN A 1 71 ? 17.345 -8.236 -12.354 1.00 83.88 71 ASN A O 1
ATOM 581 N N . LEU A 1 72 ? 18.051 -6.213 -11.648 1.00 87.06 72 LEU A N 1
ATOM 582 C CA . LEU A 1 72 ? 16.748 -5.773 -11.156 1.00 87.06 72 LEU A CA 1
ATOM 583 C C . LEU A 1 72 ? 15.822 -5.443 -12.340 1.00 87.06 72 LEU A C 1
ATOM 585 O O . LEU A 1 72 ? 16.208 -4.657 -13.210 1.00 87.06 72 LEU A O 1
ATOM 589 N N . PRO A 1 73 ? 14.579 -5.956 -12.362 1.00 84.62 73 PRO A N 1
ATOM 590 C CA . PRO A 1 73 ? 13.672 -5.765 -13.497 1.00 84.62 73 PRO A CA 1
ATOM 591 C C . PRO A 1 73 ? 13.180 -4.314 -13.649 1.00 84.62 73 PRO A C 1
ATOM 593 O O . PRO A 1 73 ? 12.753 -3.913 -14.727 1.00 84.62 73 PRO A O 1
ATOM 596 N N . TRP A 1 74 ? 13.278 -3.503 -12.592 1.00 87.75 74 TRP A N 1
ATOM 597 C CA . TRP A 1 74 ? 12.950 -2.071 -12.604 1.00 87.75 74 TRP A CA 1
ATOM 598 C C . TRP A 1 74 ? 14.160 -1.146 -12.805 1.00 87.75 74 TRP A C 1
ATOM 600 O O . TRP A 1 74 ? 14.002 0.074 -12.777 1.00 87.75 74 TRP A O 1
ATOM 610 N N . ALA A 1 75 ? 15.369 -1.695 -12.960 1.00 85.56 75 ALA A N 1
ATOM 611 C CA . ALA A 1 75 ? 16.580 -0.899 -13.167 1.00 85.56 75 ALA A CA 1
ATOM 612 C C . ALA A 1 75 ? 16.870 -0.627 -14.651 1.00 85.56 75 ALA A C 1
ATOM 614 O O . ALA A 1 75 ? 17.534 0.359 -14.960 1.00 85.56 75 ALA A O 1
ATOM 615 N N . SER A 1 76 ? 16.369 -1.473 -15.557 1.00 84.38 76 SER A N 1
ATOM 616 C CA . SER A 1 76 ? 16.622 -1.374 -16.995 1.00 84.38 76 SER A CA 1
ATOM 617 C C . SER A 1 76 ? 15.338 -1.304 -17.827 1.00 84.38 76 SER A C 1
ATOM 619 O O . SER A 1 76 ? 14.294 -1.875 -17.501 1.00 84.38 76 SER A O 1
ATOM 621 N N . CYS A 1 77 ? 15.439 -0.612 -18.955 1.00 84.38 77 CYS A N 1
ATOM 622 C CA . CYS A 1 77 ? 14.424 -0.496 -19.985 1.00 84.38 77 CYS A CA 1
ATOM 623 C C . CYS A 1 77 ? 14.428 -1.697 -20.956 1.00 84.38 77 CYS A C 1
ATOM 625 O O . CYS A 1 77 ? 13.542 -1.798 -21.799 1.00 84.38 77 CYS A O 1
ATOM 627 N N . ASN A 1 78 ? 15.346 -2.657 -20.813 1.00 85.25 78 ASN A N 1
ATOM 628 C CA . ASN A 1 78 ? 15.474 -3.819 -21.702 1.00 85.25 78 ASN A CA 1
ATOM 629 C C . ASN A 1 78 ? 14.544 -4.996 -21.331 1.00 85.25 78 ASN A C 1
ATOM 631 O O . ASN A 1 78 ? 14.996 -6.129 -21.173 1.00 85.25 78 ASN A O 1
ATOM 635 N N . ASN A 1 79 ? 13.246 -4.732 -21.170 1.00 83.44 79 ASN A N 1
ATOM 636 C CA . ASN A 1 79 ? 12.241 -5.745 -20.838 1.00 83.44 79 ASN A CA 1
ATOM 637 C C . ASN A 1 79 ? 11.080 -5.722 -21.837 1.00 83.44 79 ASN A C 1
ATOM 639 O O . ASN A 1 79 ? 10.800 -4.698 -22.456 1.00 83.44 79 ASN A O 1
ATOM 643 N N . SER A 1 80 ? 10.368 -6.845 -21.970 1.00 82.00 80 SER A N 1
ATOM 644 C CA . SER A 1 80 ? 9.271 -7.004 -22.940 1.00 82.00 80 SER A CA 1
ATOM 645 C C . SER A 1 80 ? 8.057 -6.104 -22.681 1.00 82.00 80 SER A C 1
ATOM 647 O O . SER A 1 80 ? 7.259 -5.896 -23.590 1.00 82.00 80 SER A O 1
ATOM 649 N N . TYR A 1 81 ? 7.905 -5.584 -21.461 1.00 78.69 81 TYR A N 1
ATOM 650 C CA . TYR A 1 81 ? 6.803 -4.707 -21.055 1.00 78.69 81 TYR A CA 1
ATOM 651 C C . TYR A 1 81 ? 7.116 -3.209 -21.187 1.00 78.69 81 TYR A C 1
ATOM 653 O O . TYR A 1 81 ? 6.222 -2.392 -20.973 1.00 78.69 81 TYR A O 1
ATOM 661 N N . ASN A 1 82 ? 8.353 -2.826 -21.513 1.00 82.50 82 ASN A N 1
ATOM 662 C CA . ASN A 1 82 ? 8.739 -1.417 -21.554 1.00 82.50 82 ASN A CA 1
ATOM 663 C C . ASN A 1 82 ? 8.333 -0.743 -22.870 1.00 82.50 82 ASN A C 1
ATOM 665 O O . ASN A 1 82 ? 8.365 -1.360 -23.937 1.00 82.50 82 ASN A O 1
ATOM 669 N N . SER A 1 83 ? 7.959 0.537 -22.799 1.00 80.44 83 SER A N 1
ATOM 670 C CA . SER A 1 83 ? 7.641 1.336 -23.992 1.00 80.44 83 SER A CA 1
ATOM 671 C C . SER A 1 83 ? 8.850 2.108 -24.524 1.00 80.44 83 SER A C 1
ATOM 673 O O . SER A 1 83 ? 9.846 2.279 -23.817 1.00 80.44 83 SER A O 1
ATOM 675 N N . PRO A 1 84 ? 8.761 2.669 -25.747 1.00 79.50 84 PRO A N 1
ATOM 676 C CA . PRO A 1 84 ? 9.790 3.564 -26.277 1.00 79.50 84 PRO A CA 1
ATOM 677 C C . PRO A 1 84 ? 10.024 4.827 -25.428 1.00 79.50 84 PRO A C 1
ATOM 679 O O . PRO A 1 84 ? 11.050 5.484 -25.587 1.00 79.50 84 PRO A O 1
ATOM 682 N N . ALA A 1 85 ? 9.089 5.174 -24.535 1.00 78.44 85 ALA A N 1
ATOM 683 C CA . ALA A 1 85 ? 9.193 6.320 -23.633 1.00 78.44 85 ALA A CA 1
ATOM 684 C C . ALA A 1 85 ? 10.005 6.027 -22.354 1.00 78.44 85 ALA A C 1
ATOM 686 O O . ALA A 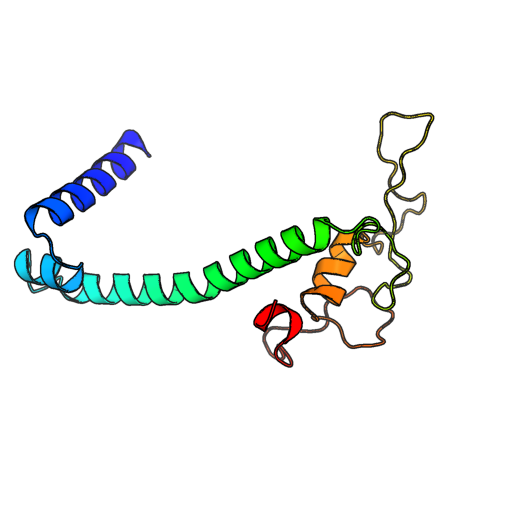1 85 ? 10.263 6.948 -21.571 1.00 78.44 85 ALA A O 1
ATOM 687 N N . CYS A 1 86 ? 10.414 4.771 -22.139 1.00 82.94 86 CYS A N 1
ATOM 688 C CA . CYS A 1 86 ? 11.201 4.356 -20.984 1.00 82.94 86 CYS A CA 1
ATOM 689 C C . CYS A 1 86 ? 12.560 5.070 -20.943 1.00 82.94 86 CYS A C 1
ATOM 691 O O . CYS A 1 86 ? 13.244 5.224 -21.962 1.00 82.94 86 CYS A O 1
ATOM 693 N N . TYR A 1 87 ? 12.986 5.496 -19.755 1.00 82.31 87 TYR A N 1
ATOM 694 C CA . TYR A 1 87 ? 14.361 5.934 -19.536 1.00 82.31 87 TYR A CA 1
ATOM 695 C C . TYR A 1 87 ? 14.999 5.272 -18.313 1.00 82.31 87 TYR A C 1
ATOM 697 O O . TYR A 1 87 ? 14.361 5.055 -17.279 1.00 82.31 87 TYR A O 1
ATOM 705 N N . GLU A 1 88 ? 16.296 4.997 -18.444 1.00 82.19 88 GLU A N 1
ATOM 706 C CA . GLU A 1 88 ? 17.148 4.477 -17.379 1.00 82.19 88 GLU A CA 1
ATOM 707 C C . GLU A 1 88 ? 17.912 5.643 -16.734 1.00 82.19 88 GLU A C 1
ATOM 709 O O . GLU A 1 88 ? 18.551 6.428 -17.447 1.00 82.19 88 GLU A O 1
ATOM 714 N N . PRO A 1 89 ? 17.858 5.810 -15.402 1.00 73.81 89 PRO A N 1
ATOM 715 C CA . PRO A 1 89 ? 18.699 6.784 -14.725 1.00 73.81 89 PRO A CA 1
ATOM 716 C C . PRO A 1 89 ? 20.158 6.305 -14.752 1.00 73.81 89 PRO A C 1
ATOM 718 O O . PRO A 1 89 ? 20.484 5.263 -14.193 1.00 73.81 89 PRO A O 1
ATOM 721 N N . HIS A 1 90 ? 21.045 7.084 -15.373 1.00 73.81 90 HIS A N 1
ATOM 722 C CA . HIS A 1 90 ? 22.480 6.798 -15.414 1.00 73.81 90 HIS A CA 1
ATOM 723 C C . HIS A 1 90 ? 23.266 7.835 -14.605 1.00 73.81 90 HIS A C 1
ATOM 725 O O . HIS A 1 90 ? 22.970 9.035 -14.638 1.00 73.81 90 HIS A O 1
ATOM 731 N N . TRP A 1 91 ? 24.293 7.378 -13.889 1.00 69.94 91 TRP A N 1
ATOM 732 C CA . TRP A 1 91 ? 25.176 8.258 -13.131 1.00 69.94 91 TRP A CA 1
ATOM 733 C C . TRP A 1 91 ? 26.286 8.798 -14.036 1.00 69.94 91 TRP A C 1
ATOM 735 O O . TRP A 1 91 ? 26.956 8.047 -14.733 1.00 69.94 91 TRP A O 1
ATOM 745 N N . SER A 1 92 ? 26.447 10.116 -14.099 1.00 66.00 92 SER A N 1
ATOM 746 C CA . SER A 1 92 ? 27.490 10.739 -14.918 1.00 66.00 92 SER A CA 1
ATOM 747 C C . SER A 1 92 ? 28.785 10.793 -14.107 1.00 66.00 92 SER A C 1
ATOM 749 O O . SER A 1 92 ? 28.833 11.494 -13.100 1.00 66.00 92 SER A O 1
ATOM 751 N N . ASP A 1 93 ? 29.842 10.113 -14.564 1.00 67.75 93 ASP A N 1
ATOM 752 C CA . ASP A 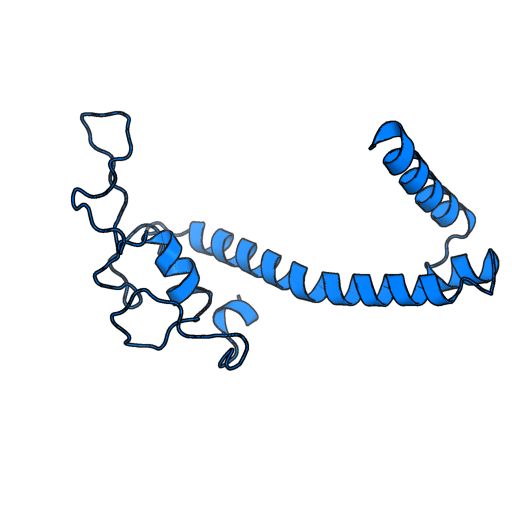1 93 ? 31.148 10.027 -13.878 1.00 67.75 93 ASP A CA 1
ATOM 753 C C . ASP A 1 93 ? 31.834 11.393 -13.624 1.00 67.75 93 ASP A C 1
ATOM 755 O O . ASP A 1 93 ? 32.843 11.468 -12.927 1.00 67.75 93 ASP A O 1
ATOM 759 N N . GLY A 1 94 ? 31.289 12.496 -14.155 1.00 70.81 94 GLY A N 1
ATOM 760 C CA . GLY A 1 94 ? 31.781 13.864 -13.948 1.00 70.81 94 GLY A CA 1
ATOM 761 C C . GLY A 1 94 ? 30.900 14.765 -13.071 1.00 70.81 94 GLY A C 1
ATOM 762 O O . GLY A 1 94 ? 31.261 15.922 -12.854 1.00 70.81 94 GLY A O 1
ATOM 763 N N . SER A 1 95 ? 29.748 14.295 -12.578 1.00 66.94 95 SER A N 1
ATOM 764 C CA . SER A 1 95 ? 28.827 15.096 -11.756 1.00 66.94 95 SER A CA 1
ATOM 765 C C . SER A 1 95 ? 28.126 14.234 -10.708 1.00 66.94 95 SER A C 1
ATOM 767 O O . SER A 1 95 ? 27.485 13.251 -11.057 1.00 66.94 95 SER A O 1
ATOM 769 N N . SER A 1 96 ? 28.126 14.646 -9.437 1.00 69.12 96 SER A N 1
ATOM 770 C CA . SER A 1 96 ? 27.407 13.977 -8.332 1.00 69.12 96 SER A CA 1
ATOM 771 C C . SER A 1 96 ? 25.872 14.013 -8.449 1.00 69.12 96 SER A C 1
ATOM 773 O O . SER A 1 96 ? 25.158 13.721 -7.491 1.00 69.12 96 SER A O 1
ATOM 775 N N . THR A 1 97 ? 25.347 14.379 -9.613 1.00 66.88 97 THR A N 1
ATOM 776 C CA . THR A 1 97 ? 23.926 14.492 -9.905 1.00 66.88 97 THR A CA 1
ATOM 777 C C . THR A 1 97 ? 23.483 13.345 -10.809 1.00 66.88 97 THR A C 1
ATOM 779 O O . THR A 1 97 ? 24.104 13.047 -11.830 1.00 66.88 97 THR A O 1
ATOM 782 N N . CYS A 1 98 ? 22.371 12.702 -10.444 1.00 65.31 98 CYS A N 1
ATOM 783 C CA . CYS A 1 98 ? 21.643 11.829 -11.359 1.00 65.31 98 CYS A CA 1
ATOM 784 C C . CYS A 1 98 ? 21.121 12.696 -12.504 1.00 65.31 98 CYS A C 1
ATOM 786 O O . CYS A 1 98 ? 20.308 13.596 -12.276 1.00 65.31 98 CYS A O 1
ATOM 788 N N . ARG A 1 99 ? 21.619 12.478 -13.723 1.00 63.19 99 ARG A N 1
ATOM 789 C CA . ARG A 1 99 ? 21.209 13.289 -14.866 1.00 63.19 99 ARG A CA 1
ATOM 790 C C . ARG A 1 99 ? 19.888 12.726 -15.410 1.00 63.19 99 ARG A C 1
ATOM 792 O O . ARG A 1 99 ? 19.870 11.560 -15.804 1.00 63.19 99 ARG A O 1
ATOM 799 N N . PRO A 1 100 ? 18.789 13.505 -15.440 1.00 63.31 100 PRO A N 1
ATOM 800 C CA . PRO A 1 100 ? 17.609 13.109 -16.199 1.00 63.31 100 PRO A CA 1
ATOM 801 C C . PRO A 1 100 ? 17.979 13.017 -17.688 1.00 63.31 100 PRO A C 1
ATOM 803 O O . PRO A 1 100 ? 18.970 13.621 -18.120 1.00 63.31 100 PRO A O 1
ATOM 806 N N . PRO A 1 101 ? 17.235 12.245 -18.489 1.00 64.56 101 PRO A N 1
ATOM 807 C CA . PRO A 1 101 ? 17.593 12.041 -19.879 1.00 64.56 101 PRO A CA 1
ATOM 808 C C . PRO A 1 101 ? 17.607 13.368 -20.655 1.00 64.56 101 PRO A C 1
ATOM 810 O O . PRO A 1 101 ? 16.860 14.295 -20.366 1.00 64.56 101 PRO A O 1
ATOM 813 N N . THR A 1 102 ? 18.480 13.456 -21.659 1.00 60.00 102 THR A N 1
ATOM 814 C CA . THR A 1 102 ? 18.842 14.678 -22.404 1.00 60.00 102 THR A CA 1
ATOM 815 C C . THR A 1 102 ? 17.740 15.272 -23.291 1.00 60.00 102 THR A C 1
ATOM 817 O O . THR A 1 102 ? 18.011 16.226 -24.016 1.00 60.00 102 THR A O 1
ATOM 820 N N . VAL A 1 103 ? 16.526 14.718 -23.267 1.00 60.19 103 VAL A N 1
ATOM 821 C CA . VAL A 1 103 ? 15.436 15.077 -24.182 1.00 60.19 103 VAL A CA 1
ATOM 822 C C . VAL A 1 103 ? 14.276 15.638 -23.373 1.00 60.19 103 VAL A C 1
ATOM 824 O O . VAL A 1 103 ? 13.719 14.945 -22.524 1.00 60.19 103 VAL A O 1
ATOM 827 N N . ASP A 1 104 ? 13.962 16.893 -23.669 1.00 58.53 104 ASP A N 1
ATOM 828 C CA . ASP A 1 104 ? 12.920 17.738 -23.090 1.00 58.53 104 ASP A CA 1
ATOM 829 C C . ASP A 1 104 ? 11.533 17.272 -23.571 1.00 58.53 104 ASP A C 1
ATOM 831 O O . ASP A 1 104 ? 10.867 17.944 -24.354 1.00 58.53 104 ASP A O 1
ATOM 835 N N . ASP A 1 105 ? 11.138 16.055 -23.189 1.00 58.59 105 ASP A N 1
ATOM 836 C CA . ASP A 1 105 ? 9.817 15.525 -23.511 1.00 58.59 105 ASP A CA 1
ATOM 837 C C . ASP A 1 105 ? 9.093 15.099 -22.233 1.00 58.59 105 ASP A C 1
ATOM 839 O O . ASP A 1 105 ? 9.545 14.241 -21.472 1.00 58.59 105 ASP A O 1
ATOM 843 N N . SER A 1 106 ? 7.943 15.727 -22.006 1.00 62.34 106 SER A N 1
ATOM 844 C CA . SER A 1 106 ? 7.063 15.524 -20.845 1.00 62.34 106 SER A CA 1
ATOM 845 C C . SER A 1 106 ? 6.372 14.151 -20.841 1.00 62.34 106 SER A C 1
ATOM 847 O O . SER A 1 106 ? 5.573 13.854 -19.957 1.00 62.34 106 SER A O 1
ATOM 849 N N . SER A 1 107 ? 6.698 13.306 -21.821 1.00 69.00 107 SER A N 1
ATOM 850 C CA . SER A 1 107 ? 6.139 11.980 -22.073 1.00 69.00 107 SER A CA 1
ATOM 851 C C . SER A 1 107 ? 6.989 10.820 -21.525 1.00 69.00 107 SER A C 1
ATOM 853 O O . SER A 1 107 ? 6.550 9.669 -21.584 1.00 69.00 107 SER A O 1
ATOM 855 N N . ARG A 1 108 ? 8.204 11.086 -21.017 1.00 75.06 108 ARG A N 1
ATOM 856 C CA . ARG A 1 108 ? 9.145 10.038 -20.581 1.00 75.06 108 ARG A CA 1
ATOM 857 C C . ARG A 1 108 ? 8.799 9.483 -19.202 1.00 75.06 108 ARG A C 1
ATOM 859 O O . ARG A 1 108 ? 8.566 10.242 -18.266 1.00 75.06 108 ARG A O 1
ATOM 866 N N . ILE A 1 109 ? 8.861 8.159 -19.070 1.00 79.56 109 ILE A N 1
ATOM 867 C CA . ILE A 1 109 ? 8.546 7.428 -17.834 1.00 79.56 109 ILE A CA 1
ATOM 868 C C . ILE A 1 109 ? 9.775 6.651 -17.360 1.00 79.56 109 ILE A C 1
ATOM 870 O O . ILE A 1 109 ? 10.536 6.109 -18.164 1.00 79.56 109 ILE A O 1
ATOM 874 N N . SER A 1 110 ? 9.999 6.619 -16.046 1.00 84.62 110 SER A N 1
ATOM 875 C CA . SER A 1 110 ? 11.127 5.882 -15.468 1.00 84.62 110 SER A CA 1
ATOM 876 C C . SER A 1 110 ? 10.931 4.366 -15.590 1.00 84.62 110 SER A C 1
ATOM 878 O O . SER A 1 110 ? 9.810 3.870 -15.469 1.00 84.62 110 SER A O 1
ATOM 880 N N . ALA A 1 111 ? 12.023 3.611 -15.752 1.00 85.25 111 ALA A N 1
ATOM 881 C CA . ALA A 1 111 ? 11.971 2.143 -15.793 1.00 85.25 111 ALA A CA 1
ATOM 882 C C . ALA A 1 111 ? 11.248 1.522 -14.575 1.00 85.25 111 ALA A C 1
ATOM 884 O O . ALA A 1 111 ? 10.555 0.513 -14.701 1.00 85.25 111 ALA A O 1
ATOM 885 N N . ALA A 1 112 ? 11.355 2.150 -13.398 1.00 86.62 112 ALA A N 1
ATOM 886 C CA . ALA A 1 112 ? 10.688 1.682 -12.187 1.00 86.62 112 ALA A CA 1
ATOM 887 C C . ALA A 1 112 ? 9.175 1.910 -12.189 1.00 86.62 112 ALA A C 1
ATOM 889 O O . ALA A 1 112 ? 8.417 1.064 -11.709 1.00 86.62 112 ALA A O 1
ATOM 890 N N . GLU A 1 113 ? 8.732 3.028 -12.753 1.00 85.00 113 GLU A N 1
ATOM 891 C CA . GLU A 1 113 ? 7.315 3.331 -12.905 1.00 85.00 113 GLU A CA 1
ATOM 892 C C . GLU A 1 113 ? 6.660 2.424 -13.956 1.00 85.00 113 GLU A C 1
ATOM 894 O O . GLU A 1 113 ? 5.585 1.874 -13.706 1.00 85.00 113 GLU A O 1
ATOM 899 N N . GLU A 1 114 ? 7.334 2.175 -15.085 1.00 84.50 114 GLU A N 1
ATOM 900 C CA . GLU A 1 114 ? 6.851 1.207 -16.078 1.00 84.50 114 GLU A CA 1
ATOM 901 C C . GLU A 1 114 ? 6.765 -0.204 -15.496 1.00 84.50 114 GLU A C 1
ATOM 903 O O . GLU A 1 114 ? 5.768 -0.897 -15.706 1.00 84.50 114 GLU A O 1
ATOM 908 N N . TYR A 1 115 ? 7.754 -0.618 -14.701 1.00 86.75 115 TYR A N 1
ATOM 909 C CA . TYR A 1 115 ? 7.692 -1.902 -14.016 1.00 86.75 115 TYR A CA 1
ATOM 910 C C . TYR A 1 115 ? 6.481 -1.999 -13.079 1.00 86.75 115 TYR A C 1
ATOM 912 O O . TYR A 1 115 ? 5.787 -3.012 -13.103 1.00 86.75 115 TYR A O 1
ATOM 920 N N . PHE A 1 116 ? 6.185 -0.960 -12.290 1.00 87.62 116 PHE A N 1
ATOM 921 C CA . PHE A 1 116 ? 5.048 -0.982 -11.365 1.00 87.62 116 PHE A CA 1
ATOM 922 C C . PHE A 1 116 ? 3.701 -1.064 -12.097 1.00 87.62 116 PHE A C 1
ATOM 924 O O . PHE A 1 116 ? 2.888 -1.932 -11.781 1.00 87.62 116 PHE A O 1
ATOM 931 N N . TYR A 1 117 ? 3.464 -0.213 -13.098 1.00 83.75 117 TYR A N 1
ATOM 932 C CA . TYR A 1 117 ? 2.164 -0.165 -13.777 1.00 83.75 117 TYR A CA 1
ATOM 933 C C . TYR A 1 117 ? 1.971 -1.278 -14.816 1.00 83.75 117 TYR A C 1
ATOM 935 O O . TYR A 1 117 ? 0.887 -1.868 -14.884 1.00 83.75 117 TYR A O 1
ATOM 943 N N . LYS A 1 118 ? 3.006 -1.599 -15.602 1.00 81.75 118 LYS A N 1
ATOM 944 C CA . LYS A 1 118 ? 2.916 -2.560 -16.714 1.00 81.75 118 LYS A CA 1
ATOM 945 C C . LYS A 1 118 ? 3.274 -3.971 -16.289 1.00 81.75 118 LYS A C 1
ATOM 947 O O . LYS A 1 118 ? 2.490 -4.890 -16.503 1.00 81.75 118 LYS A O 1
ATOM 952 N N . GLY A 1 119 ? 4.457 -4.135 -15.700 1.00 78.00 119 GLY A N 1
ATOM 953 C CA . GLY A 1 119 ? 4.986 -5.449 -15.340 1.00 78.00 119 GLY A CA 1
ATOM 954 C C . GLY A 1 119 ? 4.275 -6.050 -14.131 1.00 78.00 119 GLY A C 1
ATOM 955 O O . GLY A 1 119 ? 3.834 -7.195 -14.169 1.00 78.00 119 GLY A O 1
ATOM 956 N N . PHE A 1 120 ? 4.148 -5.264 -13.065 1.00 83.88 120 PHE A N 1
ATOM 957 C CA . PHE A 1 120 ? 3.645 -5.732 -11.784 1.00 83.88 120 PHE A CA 1
ATOM 958 C C . PHE A 1 120 ? 2.119 -5.659 -11.699 1.00 83.88 120 PHE A C 1
ATOM 960 O O . PHE A 1 120 ? 1.475 -6.694 -11.561 1.00 83.88 120 PHE A O 1
ATOM 967 N N . LEU A 1 121 ? 1.512 -4.475 -11.825 1.00 83.12 121 LEU A N 1
ATOM 968 C CA . LEU A 1 121 ? 0.056 -4.322 -11.698 1.00 83.12 121 LEU A CA 1
ATOM 969 C C . LEU A 1 121 ? -0.727 -4.850 -12.910 1.00 83.12 121 LEU A C 1
ATOM 971 O O . LEU A 1 121 ? -1.896 -5.202 -12.764 1.00 83.12 121 LEU A O 1
ATOM 975 N N . GLY A 1 122 ? -0.108 -4.934 -14.092 1.00 77.00 122 GLY A N 1
ATOM 976 C CA . GLY A 1 122 ? -0.774 -5.419 -15.306 1.00 77.00 122 GLY A CA 1
ATOM 977 C C . GLY A 1 122 ? -1.917 -4.511 -15.778 1.00 77.00 122 GLY A C 1
ATOM 978 O O . GLY A 1 122 ? -2.905 -4.991 -16.337 1.00 77.00 122 GLY A O 1
ATOM 979 N N . LEU A 1 123 ? -1.806 -3.202 -15.528 1.00 75.25 123 LEU A N 1
ATOM 980 C CA . LEU A 1 123 ? -2.823 -2.195 -15.866 1.00 75.25 123 LEU A CA 1
ATOM 981 C C . LEU A 1 123 ? -2.803 -1.769 -17.347 1.00 75.25 123 LEU A C 1
ATOM 983 O O . LEU A 1 123 ? -3.658 -0.992 -17.781 1.00 75.25 123 LEU A O 1
ATOM 987 N N . HIS A 1 124 ? -1.862 -2.294 -18.133 1.00 69.50 124 HIS A N 1
ATOM 988 C CA . HIS A 1 124 ? -1.720 -2.031 -19.565 1.00 69.50 124 HIS A CA 1
ATOM 989 C C . HIS A 1 124 ? -2.124 -3.242 -20.408 1.00 69.50 124 HIS A C 1
ATOM 991 O O . HIS A 1 124 ? -2.000 -4.393 -19.987 1.00 69.50 124 HIS A O 1
ATOM 997 N N . ALA A 1 125 ? -2.600 -2.984 -21.627 1.00 62.47 125 ALA A N 1
ATOM 998 C CA . ALA A 1 125 ? -2.859 -4.039 -22.597 1.00 62.47 125 ALA A CA 1
ATOM 999 C C . ALA A 1 125 ? -1.528 -4.613 -23.131 1.00 62.47 125 ALA A C 1
ATOM 1001 O O . ALA A 1 125 ? -0.618 -3.840 -23.450 1.00 62.47 125 ALA A O 1
ATOM 1002 N N . PRO A 1 126 ? -1.387 -5.947 -23.253 1.00 55.09 126 PRO A N 1
ATOM 1003 C CA . PRO A 1 126 ? -0.191 -6.547 -23.833 1.00 55.09 126 PRO A CA 1
ATOM 1004 C C . PRO A 1 126 ? -0.031 -6.089 -25.291 1.00 55.09 126 PRO A C 1
ATOM 1006 O O . PRO A 1 126 ? -0.873 -6.395 -26.132 1.00 55.09 126 PRO A O 1
ATOM 1009 N N . GLY A 1 127 ? 1.050 -5.358 -25.581 1.00 56.41 127 GLY A N 1
ATOM 1010 C CA . GLY A 1 127 ? 1.392 -4.882 -26.927 1.00 56.41 127 GLY A CA 1
ATOM 1011 C C . GLY A 1 127 ? 1.058 -3.417 -27.232 1.00 56.41 127 GLY A C 1
ATOM 1012 O O . GLY A 1 127 ? 1.292 -2.993 -28.363 1.00 56.41 127 GLY A O 1
ATOM 1013 N N . ASP A 1 128 ? 0.549 -2.635 -26.272 1.00 60.19 128 ASP A N 1
ATOM 1014 C CA . ASP A 1 128 ? 0.382 -1.191 -26.478 1.00 60.19 128 ASP A CA 1
ATOM 1015 C C . ASP A 1 128 ? 1.726 -0.452 -26.342 1.00 60.19 128 ASP A C 1
ATOM 1017 O O . ASP A 1 128 ? 2.443 -0.567 -25.346 1.00 60.19 128 ASP A O 1
ATOM 1021 N N . THR A 1 129 ? 2.069 0.315 -27.376 1.00 59.38 129 THR A N 1
ATOM 1022 C CA . THR A 1 129 ? 3.263 1.167 -27.445 1.00 59.38 129 THR A CA 1
ATOM 1023 C C . THR A 1 129 ? 3.172 2.420 -26.577 1.00 59.38 129 THR A C 1
ATOM 1025 O O . THR A 1 129 ? 4.190 3.084 -26.370 1.00 59.38 129 THR A O 1
ATOM 1028 N N . THR A 1 130 ? 1.978 2.776 -26.097 1.00 63.41 130 THR A N 1
ATOM 1029 C CA . THR A 1 130 ? 1.777 3.986 -25.299 1.00 63.41 130 THR A CA 1
ATOM 1030 C C . THR A 1 130 ? 2.099 3.770 -23.817 1.00 63.41 130 THR A C 1
ATOM 1032 O O . THR A 1 130 ? 2.106 2.663 -23.271 1.00 63.41 130 THR A O 1
ATOM 1035 N N . SER A 1 131 ? 2.449 4.860 -23.143 1.00 60.88 131 SER A N 1
ATOM 1036 C CA . SER A 1 131 ? 2.819 4.869 -21.730 1.00 60.88 131 SER A CA 1
ATOM 1037 C C . SER A 1 131 ? 1.608 5.013 -20.791 1.00 60.88 131 SER A C 1
ATOM 1039 O O . SER A 1 131 ? 1.731 4.796 -19.587 1.00 60.88 131 SER A O 1
ATOM 1041 N N . HIS A 1 132 ? 0.415 5.293 -21.325 1.00 63.56 132 HIS A N 1
ATOM 1042 C CA . HIS A 1 132 ? -0.786 5.607 -20.547 1.00 63.56 132 HIS A CA 1
ATOM 1043 C C . HIS A 1 132 ? -1.460 4.370 -19.943 1.00 63.56 132 HIS A C 1
ATOM 1045 O O . HIS A 1 132 ? -1.634 3.358 -20.611 1.00 63.56 132 HIS A O 1
ATOM 1051 N N . VAL A 1 133 ? -1.868 4.471 -18.673 1.00 67.88 133 VAL A N 1
ATOM 1052 C CA . VAL A 1 133 ? -2.698 3.468 -17.986 1.00 67.88 133 VAL A CA 1
ATOM 1053 C C . VAL A 1 133 ? -4.075 3.425 -18.655 1.00 67.88 133 VAL A C 1
ATOM 1055 O O . VAL A 1 133 ? -4.785 4.427 -18.668 1.00 67.88 133 VAL A O 1
ATOM 1058 N N . ILE A 1 134 ? -4.442 2.276 -19.226 1.00 66.62 134 ILE A N 1
ATOM 1059 C CA . ILE A 1 134 ? -5.655 2.129 -20.057 1.00 66.62 134 ILE A CA 1
ATOM 1060 C C . ILE A 1 134 ? -6.863 1.699 -19.213 1.00 66.62 134 ILE A C 1
ATOM 1062 O O . ILE A 1 134 ? -8.007 1.969 -19.571 1.00 66.62 134 ILE A O 1
ATOM 1066 N N . ARG A 1 135 ? -6.622 1.026 -18.083 1.00 70.81 135 ARG A N 1
ATOM 1067 C CA . ARG A 1 135 ? -7.682 0.458 -17.245 1.00 70.81 135 ARG A CA 1
ATOM 1068 C C . ARG A 1 135 ? -8.205 1.462 -16.225 1.00 70.81 135 ARG A C 1
ATOM 1070 O O . ARG A 1 135 ? -7.452 1.978 -15.401 1.00 70.81 135 ARG A O 1
ATOM 1077 N N . GLY A 1 136 ? -9.507 1.722 -16.301 1.00 73.56 136 GLY A N 1
ATOM 1078 C CA . GLY A 1 136 ? -10.255 2.548 -15.356 1.00 73.56 136 GLY A CA 1
ATOM 1079 C C . GLY A 1 136 ? -11.042 1.706 -14.352 1.00 73.56 136 GLY A C 1
ATOM 1080 O O . GLY A 1 136 ? -10.990 0.480 -14.364 1.00 73.56 136 GLY A O 1
ATOM 1081 N N . LEU A 1 137 ? -11.820 2.368 -13.494 1.00 80.38 137 LEU A N 1
ATOM 1082 C CA . LEU A 1 137 ? -12.679 1.679 -12.522 1.00 80.38 137 LEU A CA 1
ATOM 1083 C C . LEU A 1 137 ? -13.773 0.831 -13.198 1.00 80.38 137 LEU A C 1
ATOM 1085 O O . LEU A 1 137 ? -14.217 -0.160 -12.626 1.00 80.38 137 LEU A O 1
ATOM 1089 N N . ASP A 1 138 ? -14.169 1.207 -14.416 1.00 83.75 138 ASP A N 1
ATOM 1090 C CA . ASP A 1 138 ? -15.190 0.513 -15.204 1.00 83.75 138 ASP A CA 1
ATOM 1091 C C . ASP A 1 138 ? -14.687 -0.805 -15.823 1.00 83.75 138 ASP A C 1
ATOM 1093 O O . ASP A 1 138 ? -15.493 -1.680 -16.133 1.00 83.75 138 ASP A O 1
ATOM 1097 N N . ASP A 1 139 ? -13.366 -0.973 -15.977 1.00 79.69 139 ASP A N 1
ATOM 1098 C CA . ASP A 1 139 ? -12.741 -2.208 -16.464 1.00 79.69 139 ASP A CA 1
ATOM 1099 C C . ASP A 1 139 ? -11.378 -2.443 -15.796 1.00 79.69 139 ASP A C 1
ATOM 1101 O O . ASP A 1 139 ? -10.320 -2.020 -16.268 1.00 79.69 139 ASP A O 1
ATOM 1105 N N . LEU A 1 140 ? -11.422 -3.159 -14.672 1.00 75.44 140 LEU A N 1
ATOM 1106 C CA . LEU A 1 140 ? -10.245 -3.566 -13.899 1.00 75.44 140 LEU A CA 1
ATOM 1107 C C . LEU A 1 140 ? -9.485 -4.731 -14.574 1.00 75.44 140 LEU A C 1
ATOM 1109 O O . LEU A 1 140 ? -8.324 -5.002 -14.249 1.00 75.44 140 LEU A O 1
ATOM 1113 N N . GLY A 1 141 ? -10.111 -5.399 -15.548 1.00 78.56 141 GLY A N 1
ATOM 1114 C CA . GLY A 1 141 ? -9.621 -6.610 -16.193 1.00 78.56 141 GLY A CA 1
ATOM 1115 C C . GLY A 1 141 ? -9.499 -7.824 -15.260 1.00 78.56 141 GLY A C 1
ATOM 1116 O O . GLY A 1 141 ? -10.203 -7.953 -14.262 1.00 78.56 141 GLY A O 1
ATOM 1117 N N . GLY A 1 142 ? -8.642 -8.777 -15.641 1.00 78.25 142 GLY A N 1
ATOM 1118 C CA . GLY A 1 142 ? -8.487 -10.061 -14.947 1.00 78.25 142 GLY A CA 1
ATOM 1119 C C . GLY A 1 142 ? -7.542 -10.026 -13.741 1.00 78.25 142 GLY A C 1
ATOM 1120 O O . GLY A 1 142 ? -6.697 -9.144 -13.615 1.00 78.25 142 GLY A O 1
ATOM 1121 N N . MET A 1 143 ? -7.649 -11.038 -12.876 1.00 75.06 143 MET A N 1
ATOM 1122 C CA . MET A 1 143 ? -6.771 -11.206 -11.715 1.00 75.06 143 MET A CA 1
ATOM 1123 C C . MET A 1 143 ? -5.329 -11.521 -12.138 1.00 75.06 143 MET A C 1
ATOM 1125 O O . MET A 1 143 ? -5.093 -12.470 -12.890 1.00 75.06 143 MET A O 1
ATOM 1129 N N . ASN A 1 144 ? -4.358 -10.763 -11.618 1.00 76.81 144 ASN A N 1
ATOM 1130 C CA . ASN A 1 144 ? -2.942 -11.051 -11.826 1.00 76.81 144 ASN A CA 1
ATOM 1131 C C . ASN A 1 144 ? -2.466 -12.144 -10.853 1.00 76.81 144 ASN A C 1
ATOM 1133 O O . ASN A 1 144 ? -2.193 -11.891 -9.679 1.00 76.81 144 ASN A O 1
ATOM 1137 N N . TRP A 1 145 ? -2.354 -13.370 -11.360 1.00 74.44 145 TRP A N 1
ATOM 1138 C CA . TRP A 1 145 ? -1.947 -14.539 -10.579 1.00 74.44 145 TRP A CA 1
ATOM 1139 C C . TRP A 1 145 ? -0.520 -14.463 -10.036 1.00 74.44 145 TRP A C 1
ATOM 1141 O O . TRP A 1 145 ? -0.246 -15.074 -9.007 1.00 74.44 145 TRP A O 1
ATOM 1151 N N . HIS A 1 146 ? 0.370 -13.687 -10.663 1.00 69.50 146 HIS A N 1
ATOM 1152 C CA . HIS A 1 146 ? 1.723 -13.493 -10.138 1.00 69.50 146 HIS A CA 1
ATOM 1153 C C . HIS A 1 146 ? 1.713 -12.769 -8.791 1.00 69.50 146 HIS A C 1
ATOM 1155 O O . HIS A 1 146 ? 2.534 -13.082 -7.943 1.00 69.50 146 HIS A O 1
ATOM 1161 N N . ILE A 1 147 ? 0.749 -11.872 -8.565 1.00 71.94 147 ILE A N 1
ATOM 1162 C CA . ILE A 1 147 ? 0.572 -11.182 -7.280 1.00 71.94 147 ILE A CA 1
ATOM 1163 C C . ILE A 1 147 ? -0.170 -12.079 -6.275 1.00 71.94 147 ILE A C 1
ATOM 1165 O O . ILE A 1 147 ? 0.042 -11.975 -5.074 1.00 71.94 147 ILE A O 1
ATOM 1169 N N . ALA A 1 148 ? -1.056 -12.957 -6.755 1.00 66.62 148 ALA A N 1
ATOM 1170 C CA . ALA A 1 148 ? -1.877 -13.809 -5.894 1.00 66.62 148 ALA A CA 1
ATOM 1171 C C . ALA A 1 148 ? -1.133 -15.035 -5.329 1.00 66.62 148 ALA A C 1
ATOM 1173 O O . ALA A 1 148 ? -1.577 -15.596 -4.329 1.00 66.62 148 ALA A O 1
ATOM 1174 N N . VAL A 1 149 ? -0.057 -15.485 -5.987 1.00 63.12 149 VAL A N 1
ATOM 1175 C CA . VAL A 1 149 ? 0.637 -16.752 -5.676 1.00 63.12 149 VAL A CA 1
ATOM 1176 C C . VAL A 1 149 ? 2.077 -16.550 -5.172 1.00 63.12 149 VAL A C 1
ATOM 1178 O O . VAL A 1 149 ? 2.634 -17.495 -4.615 1.00 63.12 149 VAL A O 1
ATOM 1181 N N . SER A 1 150 ? 2.686 -15.364 -5.347 1.00 48.06 150 SER A N 1
ATOM 1182 C CA . SER A 1 150 ? 4.066 -15.086 -4.895 1.00 48.06 150 SER A CA 1
ATOM 1183 C C . SER A 1 150 ? 4.184 -14.844 -3.397 1.00 48.06 150 SER A C 1
ATOM 1185 O O . SER A 1 150 ? 3.384 -14.020 -2.898 1.00 48.06 150 SER A O 1
#

InterPro domains:
  IPR000175 Sodium:neurotransmitter symporter [PF00209] (1-149)
  IPR000175 Sodium:neurotransmitter symporter [PS00754] (63-83)
  IPR000175 Sodium:neurotransmitter symporter [PS50267] (1-150)
  IPR000175 Sodium:neurotransmitter symporter [PTHR11616] (1-149)
  IPR037272 Sodium:neurotransmitter symporter superfamily [SSF161070] (1-132)

Organism: Ancylostoma caninum (NCBI:txid29170)

Secondary structure (DSSP, 8-state):
-IIIIIHHHHHHHHHHHHHH-S-HHHHHHHH-GGGHHHHHHHHHHHHHHHHHHHHHHHHHHHHHHHTTSSS-TTT-S-STT--TTEE--EE-TT-SSEEPPSS--TT-EEHHHHIIIIIIS--S-TT--S-S----TT---S--HHHHH-